Protein AF-F8PM32-F1 (afdb_monomer)

Organism: Serpula lacrymans var. lacrymans (strain S7.3) (NCBI:txid936435)

Sequence (110 aa):
LKSHRSEAGNGLNFP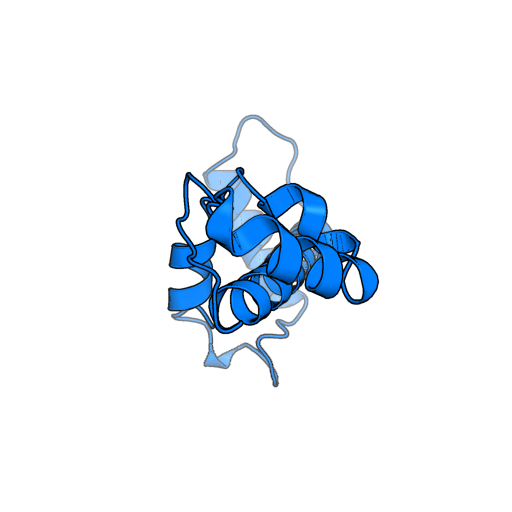KKFWTKAAVELQKIHQVSPAKEAKHCAGKWGRLRTTYQTVKALSEQSGFHWDDIGGAGITVESETVWAEYLKKNPGVKIFCNKGWTHFSAMDNLM

Mean predicted aligned error: 5.85 Å

Radius of gyration: 16.99 Å; Cα contacts (8 Å, |Δi|>4): 104; chains: 1; bounding box: 36×31×42 Å

pLDDT: mean 87.65, std 8.87, range [61.22, 96.0]

Solvent-accessible surface area (backbone atoms only — not comparable to full-atom values): 6366 Å² total; per-residue (Å²): 107,82,94,46,54,88,66,29,46,86,91,72,46,63,49,70,73,54,27,44,53,50,19,56,56,48,33,75,74,45,70,91,52,81,78,54,50,29,68,58,51,49,52,51,50,50,52,52,52,53,52,43,54,56,52,51,58,50,46,69,36,88,86,47,49,69,39,52,67,42,12,32,59,70,45,83,91,33,45,66,63,49,55,59,48,36,75,80,41,62,86,53,64,74,31,39,73,32,31,47,82,56,45,72,64,46,65,77,68,111

Nearest PDB structures (foldseek):
  5jdk-assembly1_A  TM=4.785E-01  e=2.428E+00  Schizosaccharomyces pombe 972h-
  8ea4-assembly1_X  TM=4.341E-01  e=9.730E+00  Scytonema hofmannii

Secondary structure (DSSP, 8-state):
-GGGGGGSBTTTB--HHHHHHHHHHHHHH-TTSPPPPHHHHHHHHHHHHHHHHHHHHHHTSTT---BTTTBT---GGGHHHHHHHHHH-GGGGGGSS---TTHHHHHTT-

InterPro domains:
  IPR024752 Myb/SANT-like domain [PF12776] (10-85)

Structure (mmCIF, N/CA/C/O backbone):
data_AF-F8PM32-F1
#
_entry.id   AF-F8PM32-F1
#
loop_
_atom_site.group_PDB
_atom_site.id
_atom_site.type_symbol
_atom_site.label_atom_id
_atom_site.label_alt_id
_atom_site.label_comp_id
_atom_site.label_asym_id
_atom_site.label_entity_id
_atom_site.label_seq_id
_atom_site.pdbx_PDB_ins_code
_atom_site.Cartn_x
_atom_site.Cartn_y
_atom_site.Cartn_z
_atom_site.occupancy
_atom_site.B_iso_or_equiv
_atom_site.auth_seq_id
_atom_site.auth_comp_id
_atom_site.auth_asym_id
_atom_site.auth_atom_id
_atom_site.pdbx_PDB_model_num
ATOM 1 N N . LEU A 1 1 ? -0.056 -2.793 -17.723 1.00 64.94 1 LEU A N 1
ATOM 2 C CA . LEU A 1 1 ? -0.317 -3.893 -16.758 1.00 64.94 1 LEU A CA 1
ATOM 3 C C . LEU A 1 1 ? -1.567 -4.683 -17.139 1.00 64.94 1 LEU A C 1
ATOM 5 O O . LEU A 1 1 ? -1.398 -5.843 -17.480 1.00 64.94 1 LEU A O 1
ATOM 9 N N . LYS A 1 2 ? -2.769 -4.079 -17.195 1.00 65.19 2 LYS A N 1
ATOM 10 C CA . LYS A 1 2 ? -4.012 -4.777 -17.612 1.00 65.19 2 LYS A CA 1
ATOM 11 C C . LYS A 1 2 ? -3.895 -5.507 -18.961 1.00 65.19 2 LYS A C 1
ATOM 13 O O . LYS A 1 2 ? -4.217 -6.684 -19.047 1.00 65.19 2 LYS A O 1
ATOM 18 N N . SER A 1 3 ? -3.337 -4.844 -19.975 1.00 70.75 3 SER A N 1
ATOM 19 C CA . SER A 1 3 ? -3.093 -5.407 -21.316 1.00 70.75 3 SER A CA 1
ATOM 20 C C . SER A 1 3 ? -2.033 -6.516 -21.372 1.00 70.75 3 SER A C 1
ATOM 22 O O . SER A 1 3 ? -1.958 -7.230 -22.363 1.00 70.75 3 SER A O 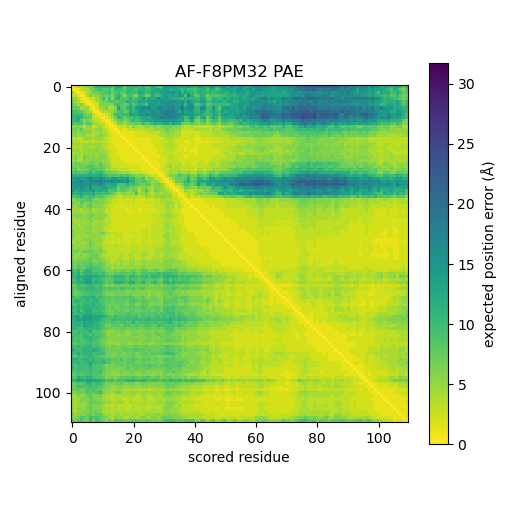1
ATOM 24 N N . HIS A 1 4 ? -1.221 -6.670 -20.323 1.00 67.56 4 HIS A N 1
ATOM 25 C CA . HIS A 1 4 ? -0.143 -7.663 -20.240 1.00 67.56 4 HIS A CA 1
ATOM 26 C C . HIS A 1 4 ? -0.430 -8.724 -19.170 1.00 67.56 4 HIS A C 1
ATOM 28 O O . HIS A 1 4 ? 0.487 -9.406 -18.720 1.00 67.56 4 HIS A O 1
ATOM 34 N N . ARG A 1 5 ? -1.693 -8.872 -18.735 1.00 62.91 5 ARG A N 1
ATOM 35 C CA . ARG A 1 5 ? -2.089 -9.873 -17.728 1.00 62.91 5 ARG A CA 1
ATOM 36 C C . ARG A 1 5 ? -1.719 -11.296 -18.164 1.00 62.91 5 ARG A C 1
ATOM 38 O O . ARG A 1 5 ? -1.317 -12.088 -17.324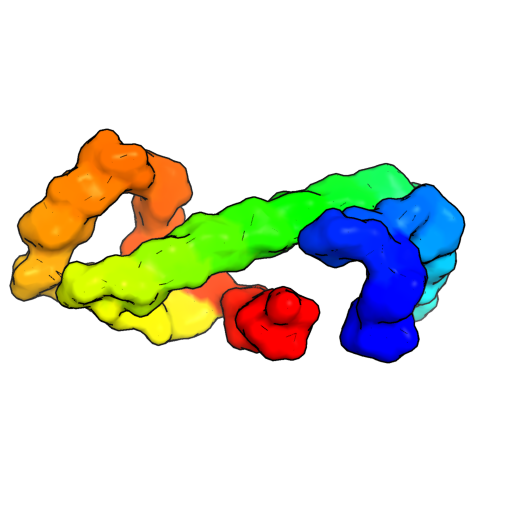 1.00 62.91 5 ARG A O 1
ATOM 45 N N . SER A 1 6 ? -1.774 -11.580 -19.467 1.00 68.25 6 SER A N 1
ATOM 46 C CA . SER A 1 6 ? -1.361 -12.852 -20.078 1.00 68.25 6 SER A CA 1
ATOM 47 C C . SER A 1 6 ? 0.148 -13.127 -20.013 1.00 68.25 6 SER A C 1
ATOM 49 O O . SER A 1 6 ? 0.563 -14.273 -20.150 1.00 68.25 6 SER A O 1
ATOM 51 N N . GLU A 1 7 ? 0.981 -12.105 -19.793 1.00 73.62 7 GLU A N 1
ATOM 52 C CA . GLU A 1 7 ? 2.432 -12.255 -19.607 1.00 73.62 7 GLU A CA 1
ATOM 53 C C . GLU A 1 7 ? 2.819 -12.506 -18.142 1.00 73.62 7 GLU A C 1
ATOM 55 O O . GLU A 1 7 ? 3.994 -12.740 -17.840 1.00 73.62 7 GLU A O 1
ATOM 60 N N . ALA A 1 8 ? 1.852 -12.423 -17.228 1.00 63.56 8 ALA A N 1
ATOM 61 C CA . ALA A 1 8 ? 2.055 -12.672 -15.814 1.00 63.56 8 ALA A CA 1
ATOM 62 C C . ALA A 1 8 ? 1.838 -14.157 -15.493 1.00 63.56 8 ALA A C 1
ATOM 64 O O . ALA A 1 8 ? 0.894 -14.774 -15.979 1.00 63.56 8 ALA A O 1
ATOM 65 N N . GLY A 1 9 ? 2.685 -14.727 -14.634 1.00 63.03 9 GLY A N 1
ATOM 66 C CA . GLY A 1 9 ? 2.384 -16.008 -13.995 1.00 63.03 9 GLY A CA 1
ATOM 67 C C . GLY A 1 9 ? 1.290 -15.868 -12.929 1.00 63.03 9 GLY A C 1
ATOM 68 O O . GLY A 1 9 ? 0.770 -14.773 -12.686 1.00 63.03 9 GLY A O 1
ATOM 69 N N . ASN A 1 10 ? 0.987 -16.970 -12.234 1.00 61.22 10 ASN A N 1
ATOM 70 C CA . ASN A 1 10 ? 0.027 -16.993 -11.125 1.00 61.22 10 ASN A CA 1
ATOM 71 C C . ASN A 1 10 ? 0.280 -15.834 -10.140 1.00 61.22 10 ASN A C 1
ATOM 73 O O . ASN A 1 10 ? 1.406 -15.624 -9.681 1.00 61.22 10 ASN A O 1
ATOM 77 N N . GLY A 1 11 ? -0.770 -15.063 -9.840 1.00 61.78 11 GLY A N 1
ATOM 78 C CA . GLY A 1 11 ? -0.719 -13.962 -8.871 1.00 61.78 11 GLY A CA 1
ATOM 79 C C . GLY A 1 11 ? -0.018 -12.678 -9.342 1.00 61.78 11 GLY A C 1
ATOM 80 O O . GLY A 1 11 ? 0.492 -11.934 -8.504 1.00 61.78 11 GLY A O 1
ATOM 81 N N . LEU A 1 12 ? 0.027 -12.399 -10.653 1.00 69.06 12 LEU A N 1
ATOM 82 C CA . LEU A 1 12 ? 0.664 -11.199 -11.231 1.00 69.06 12 LEU A CA 1
ATOM 83 C C . LEU A 1 12 ? 2.190 -11.137 -11.009 1.00 69.06 12 LEU A C 1
ATOM 85 O O . LEU A 1 12 ? 2.770 -10.068 -10.790 1.00 69.06 12 LEU A O 1
ATOM 89 N N . ASN A 1 13 ? 2.854 -12.295 -11.063 1.00 77.44 13 ASN A N 1
ATOM 90 C CA . ASN A 1 13 ? 4.314 -12.387 -11.052 1.00 77.44 13 ASN A CA 1
ATOM 91 C C . ASN A 1 13 ? 4.853 -12.261 -12.484 1.00 77.44 13 ASN A C 1
ATOM 93 O O . ASN A 1 13 ? 4.735 -13.185 -13.288 1.00 77.44 13 ASN A O 1
ATOM 97 N N . PHE A 1 14 ? 5.441 -11.109 -12.811 1.00 84.00 14 PHE A N 1
ATOM 98 C CA . PHE A 1 14 ? 5.939 -10.823 -14.158 1.00 84.00 14 PHE A CA 1
ATOM 99 C C . PHE A 1 14 ? 7.413 -11.227 -14.345 1.00 84.00 14 PHE A C 1
ATOM 101 O O . PHE A 1 14 ? 8.228 -11.008 -13.440 1.00 84.00 14 PHE A O 1
ATOM 108 N N . PRO A 1 15 ? 7.797 -11.757 -15.524 1.00 86.38 15 PRO A N 1
ATOM 109 C CA . PRO A 1 15 ? 9.174 -12.158 -15.807 1.00 86.38 15 PRO A CA 1
ATOM 110 C C . PRO A 1 15 ? 10.113 -10.950 -15.953 1.00 86.38 15 PRO A C 1
ATOM 112 O O . PRO A 1 15 ? 9.685 -9.846 -16.287 1.00 86.38 15 PRO A O 1
ATOM 115 N N . LYS A 1 16 ? 11.432 -11.158 -15.807 1.00 88.06 16 LYS A N 1
ATOM 116 C CA . LYS A 1 16 ? 12.452 -10.091 -15.944 1.00 88.06 16 LYS A CA 1
ATOM 117 C C . LYS A 1 16 ? 12.294 -9.271 -17.233 1.00 88.06 16 LYS A C 1
ATOM 119 O O . LYS A 1 16 ? 12.403 -8.051 -17.185 1.00 88.06 16 LYS A O 1
ATOM 124 N N . LYS A 1 17 ? 11.978 -9.924 -18.363 1.00 89.00 17 LYS A N 1
ATOM 125 C CA . LYS A 1 17 ? 11.756 -9.263 -19.665 1.00 89.00 17 LYS A CA 1
ATOM 126 C C . LYS A 1 17 ? 10.655 -8.198 -19.620 1.00 89.00 17 LYS A C 1
ATOM 128 O O . LYS A 1 17 ? 10.802 -7.149 -20.239 1.00 89.00 17 LYS A O 1
ATOM 133 N N . PHE A 1 18 ? 9.587 -8.445 -18.863 1.00 90.94 18 PHE A N 1
ATOM 134 C CA . PHE A 1 18 ? 8.504 -7.487 -18.675 1.00 90.94 18 PHE A CA 1
ATOM 135 C C . PHE A 1 18 ? 9.007 -6.270 -17.894 1.00 90.94 18 PHE A C 1
ATOM 137 O O . PHE A 1 18 ? 8.828 -5.136 -18.327 1.00 90.94 18 PHE A O 1
ATOM 144 N N . TRP A 1 19 ? 9.720 -6.500 -16.789 1.00 91.25 19 TRP A N 1
ATOM 145 C CA . TRP A 1 19 ? 10.257 -5.419 -15.962 1.00 91.25 19 TRP A CA 1
ATOM 146 C C . TRP A 1 19 ? 11.328 -4.585 -16.662 1.00 91.25 19 TRP A C 1
ATOM 148 O O . TRP A 1 19 ? 11.400 -3.384 -16.421 1.00 91.25 19 TRP A O 1
ATOM 158 N N . THR A 1 20 ? 12.125 -5.180 -17.554 1.00 91.69 20 THR A N 1
ATOM 159 C CA . THR A 1 20 ? 13.049 -4.429 -18.415 1.00 91.69 20 THR A CA 1
ATOM 160 C C . THR A 1 20 ? 12.292 -3.491 -19.355 1.00 91.69 20 THR A C 1
ATOM 162 O O . THR A 1 20 ? 12.655 -2.324 -19.458 1.00 91.69 20 THR A O 1
ATOM 165 N N . LYS A 1 21 ? 11.210 -3.957 -19.994 1.00 90.75 21 LYS A N 1
ATOM 166 C CA . LYS A 1 21 ? 10.357 -3.091 -20.827 1.00 90.75 21 LYS A CA 1
ATOM 167 C C . LYS A 1 21 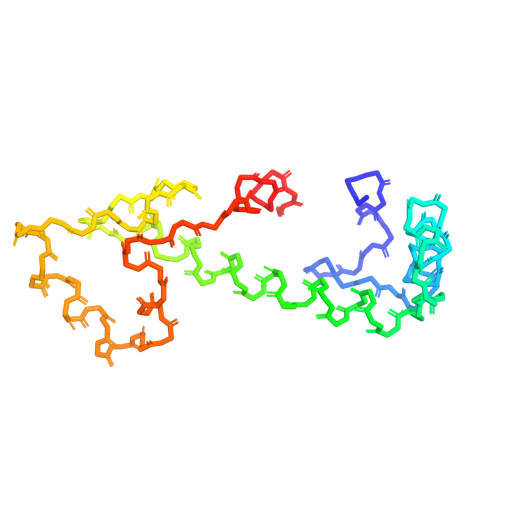? 9.701 -1.986 -19.995 1.00 90.75 21 LYS A C 1
ATOM 169 O O . LYS A 1 21 ? 9.752 -0.825 -20.379 1.00 90.75 21 LYS A O 1
ATOM 174 N N . ALA A 1 22 ? 9.159 -2.328 -18.826 1.00 90.12 22 ALA A N 1
ATOM 175 C CA . ALA A 1 22 ? 8.546 -1.360 -17.917 1.00 90.12 22 ALA A CA 1
ATOM 176 C C . ALA A 1 22 ? 9.535 -0.269 -17.470 1.00 90.12 22 ALA A C 1
ATOM 178 O O . ALA A 1 22 ? 9.173 0.901 -17.425 1.00 90.12 22 ALA A O 1
ATOM 179 N N . ALA A 1 23 ? 10.787 -0.637 -17.187 1.00 90.81 23 ALA A N 1
ATOM 180 C CA . ALA A 1 23 ? 11.863 0.298 -16.871 1.00 90.81 23 ALA A CA 1
ATOM 181 C C . ALA A 1 23 ? 12.127 1.308 -18.002 1.00 90.81 23 ALA A C 1
ATOM 183 O O . ALA A 1 23 ? 12.245 2.505 -17.740 1.00 90.81 23 ALA A O 1
ATOM 184 N N . VAL A 1 24 ? 12.177 0.835 -19.253 1.00 90.75 24 VAL A N 1
ATOM 185 C CA . VAL A 1 24 ? 12.356 1.698 -20.432 1.00 90.75 24 VAL A CA 1
ATOM 186 C C . VAL A 1 24 ? 11.188 2.672 -20.579 1.00 90.75 24 VAL A C 1
ATOM 188 O O . VAL A 1 24 ? 11.414 3.864 -20.762 1.00 90.75 24 VAL A O 1
ATOM 191 N N . GLU A 1 25 ? 9.947 2.198 -20.450 1.00 90.56 25 GLU A N 1
ATOM 192 C CA . GLU A 1 25 ? 8.765 3.067 -20.536 1.00 90.56 25 GLU A CA 1
ATOM 193 C C . GLU A 1 25 ? 8.711 4.092 -19.393 1.00 90.56 25 GLU A C 1
ATOM 195 O O . GLU A 1 25 ? 8.419 5.263 -19.626 1.00 90.56 25 GLU A O 1
ATOM 200 N N . LEU A 1 26 ? 9.063 3.694 -18.165 1.00 88.56 26 LEU A N 1
ATOM 201 C CA . LEU A 1 26 ? 9.115 4.609 -17.021 1.00 88.56 26 LEU A CA 1
ATOM 202 C C . LEU A 1 26 ? 10.150 5.723 -17.208 1.00 88.56 26 LEU A C 1
ATOM 204 O O . LEU A 1 26 ? 9.895 6.851 -16.788 1.00 88.56 26 LEU A O 1
ATOM 208 N N . GLN A 1 27 ? 11.284 5.442 -17.859 1.00 89.12 27 GLN A N 1
ATOM 209 C CA . GLN A 1 27 ? 12.298 6.464 -18.133 1.00 89.12 27 GLN A CA 1
ATOM 210 C C . GLN A 1 27 ? 11.797 7.544 -19.098 1.00 89.12 27 GLN A C 1
ATOM 212 O O . GLN A 1 27 ? 12.170 8.706 -18.951 1.00 89.12 27 GLN A O 1
ATOM 217 N N . LYS A 1 28 ? 10.923 7.192 -20.052 1.00 88.38 28 LYS A N 1
ATOM 218 C CA . LYS A 1 28 ? 10.326 8.171 -20.979 1.00 88.38 28 LYS A CA 1
ATOM 219 C C . LYS A 1 28 ? 9.483 9.213 -20.241 1.00 88.38 28 LYS A C 1
ATOM 221 O O . LYS A 1 28 ? 9.435 10.367 -20.660 1.00 88.38 28 LYS A O 1
ATOM 226 N N . ILE A 1 29 ? 8.852 8.799 -19.141 1.00 86.38 29 ILE A N 1
ATOM 227 C CA . ILE A 1 29 ? 8.003 9.640 -18.290 1.00 86.38 29 ILE A CA 1
ATOM 228 C C . ILE A 1 29 ? 8.859 10.427 -17.284 1.00 86.38 29 ILE A C 1
ATOM 230 O O . ILE A 1 29 ? 8.683 11.630 -17.120 1.00 86.38 29 ILE A O 1
ATOM 234 N N . HIS A 1 30 ? 9.810 9.766 -16.619 1.00 79.12 30 HIS A N 1
ATOM 235 C CA . HIS A 1 30 ? 10.630 10.352 -15.553 1.00 79.12 30 HIS A CA 1
ATOM 236 C C . HIS A 1 30 ? 12.058 10.668 -16.015 1.00 79.12 30 HIS A C 1
ATOM 238 O O . HIS A 1 30 ? 13.032 10.098 -15.519 1.00 79.12 30 HIS A O 1
ATOM 244 N N . GLN A 1 31 ? 12.185 11.633 -16.928 1.00 77.62 31 GLN A N 1
ATOM 245 C CA . GLN A 1 31 ? 13.463 11.992 -17.563 1.00 77.62 31 GLN A CA 1
ATOM 246 C C . GLN A 1 31 ? 14.494 12.612 -16.602 1.00 77.62 31 GLN A C 1
ATOM 248 O O . GLN A 1 31 ? 15.685 12.613 -16.891 1.00 77.62 31 GLN A O 1
ATOM 253 N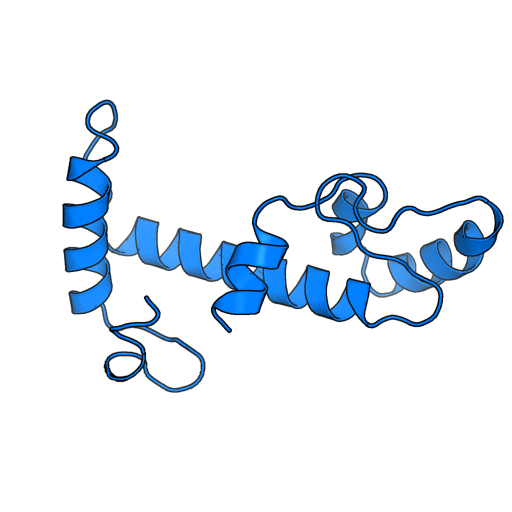 N . VAL A 1 32 ? 14.045 13.116 -15.448 1.00 74.31 32 VAL A N 1
ATOM 254 C CA . VAL A 1 32 ? 14.880 13.840 -14.471 1.00 74.31 32 VAL A CA 1
ATOM 255 C C . VAL A 1 32 ? 15.752 12.901 -13.628 1.00 74.31 32 VAL A C 1
ATOM 257 O O . VAL A 1 32 ? 16.757 13.320 -13.062 1.00 74.31 32 VAL A O 1
ATOM 260 N N . SER A 1 33 ? 15.384 11.623 -13.522 1.00 72.44 33 SER A N 1
ATOM 261 C CA . SER A 1 33 ? 16.093 10.658 -12.676 1.00 72.44 33 SER A CA 1
ATOM 262 C C . SER A 1 33 ? 16.884 9.633 -13.492 1.00 72.44 33 SER A C 1
ATOM 264 O O . SER A 1 33 ? 16.490 9.328 -14.620 1.00 72.44 33 SER A O 1
ATOM 266 N N . PRO A 1 34 ? 17.964 9.055 -12.924 1.00 77.19 34 PRO A N 1
ATOM 267 C CA . PRO A 1 34 ? 18.692 7.972 -13.571 1.00 77.19 34 PRO A CA 1
ATOM 268 C C . PRO A 1 34 ? 17.771 6.811 -13.947 1.00 77.19 34 PRO A C 1
ATOM 270 O O . PRO A 1 34 ? 16.854 6.469 -13.185 1.00 77.19 34 PRO A O 1
ATOM 273 N N . ALA A 1 35 ? 18.083 6.181 -15.084 1.00 79.31 35 ALA A N 1
ATOM 274 C CA . ALA A 1 35 ? 17.359 5.033 -15.611 1.00 79.31 35 ALA A CA 1
ATOM 275 C C . ALA A 1 35 ? 17.109 3.981 -14.529 1.00 79.31 35 ALA A C 1
ATOM 277 O O . ALA A 1 35 ? 18.029 3.446 -13.905 1.00 79.31 35 ALA A O 1
ATOM 278 N N . LYS A 1 36 ? 15.831 3.678 -14.293 1.00 84.19 36 LYS A N 1
ATOM 279 C CA . LYS A 1 36 ? 15.452 2.618 -13.361 1.00 84.19 36 LYS A CA 1
ATOM 280 C C . LYS A 1 36 ? 15.754 1.268 -13.993 1.00 84.19 36 LYS A C 1
ATOM 282 O O . LYS A 1 36 ? 15.300 0.973 -15.084 1.00 84.19 36 LYS A O 1
ATOM 287 N N . GLU A 1 37 ? 16.471 0.407 -13.282 1.00 89.31 37 GLU A N 1
ATOM 288 C CA . GLU A 1 37 ? 16.583 -1.003 -13.678 1.00 89.31 37 GLU A CA 1
ATOM 289 C C . GLU A 1 37 ? 15.294 -1.810 -13.417 1.00 89.31 37 GLU A C 1
ATOM 291 O O . GLU A 1 37 ? 14.493 -1.491 -12.531 1.00 89.31 37 GLU A O 1
ATOM 296 N N . ALA A 1 38 ? 15.162 -2.944 -14.114 1.00 88.62 38 ALA A N 1
ATOM 297 C CA . ALA A 1 38 ? 14.079 -3.915 -13.945 1.00 88.62 38 ALA A CA 1
ATOM 298 C C . ALA A 1 38 ? 13.838 -4.319 -12.475 1.00 88.62 38 ALA A C 1
ATOM 300 O O . ALA A 1 38 ? 12.691 -4.397 -12.033 1.00 88.62 38 ALA A O 1
ATOM 301 N N . LYS A 1 39 ? 14.911 -4.520 -11.692 1.00 89.94 39 LYS A N 1
ATOM 302 C CA . LYS A 1 39 ? 14.826 -4.903 -10.270 1.00 89.94 39 LYS A CA 1
ATOM 303 C C . LYS A 1 39 ? 14.108 -3.850 -9.418 1.00 89.94 39 LYS A C 1
ATOM 305 O O . LYS A 1 39 ? 13.367 -4.200 -8.503 1.00 89.94 39 LYS A O 1
ATOM 310 N N . HIS A 1 40 ? 14.273 -2.566 -9.745 1.00 90.69 40 HIS A N 1
ATOM 311 C CA . HIS A 1 40 ? 13.613 -1.475 -9.029 1.00 90.69 40 HIS A CA 1
ATOM 312 C C . HIS A 1 40 ? 12.110 -1.457 -9.313 1.00 90.69 40 HIS A C 1
ATOM 314 O O . HIS A 1 40 ? 11.316 -1.269 -8.393 1.00 90.69 40 HIS A O 1
ATOM 320 N N . CYS A 1 41 ? 11.722 -1.704 -10.568 1.00 90.75 41 CYS A N 1
ATOM 321 C CA . CYS A 1 41 ? 10.320 -1.773 -10.976 1.00 90.75 41 CYS A CA 1
ATOM 322 C C . CYS A 1 41 ? 9.617 -2.961 -10.308 1.00 90.75 41 CYS A C 1
ATOM 324 O O . CYS A 1 41 ? 8.582 -2.783 -9.668 1.00 90.75 41 CYS A O 1
ATOM 326 N N . ALA A 1 42 ? 10.237 -4.144 -10.367 1.00 90.50 42 ALA A N 1
ATOM 327 C CA . ALA A 1 42 ? 9.732 -5.350 -9.718 1.00 90.50 42 ALA A CA 1
ATOM 328 C C . ALA A 1 42 ? 9.606 -5.175 -8.195 1.00 90.50 42 ALA A C 1
ATOM 330 O O . ALA A 1 42 ? 8.570 -5.494 -7.613 1.00 90.50 42 ALA A O 1
ATOM 331 N N . GLY A 1 43 ? 10.630 -4.610 -7.547 1.00 92.31 43 GLY A N 1
ATOM 332 C CA . GLY A 1 43 ? 10.613 -4.354 -6.106 1.00 92.31 43 GLY A CA 1
ATOM 333 C C . GLY A 1 43 ? 9.540 -3.343 -5.692 1.00 92.31 43 GLY A C 1
ATOM 334 O O . GLY A 1 43 ? 8.846 -3.551 -4.697 1.00 92.31 43 GLY A O 1
ATOM 335 N N . LYS A 1 44 ? 9.354 -2.261 -6.463 1.00 92.06 44 LYS A N 1
ATOM 336 C CA . LYS A 1 44 ? 8.288 -1.280 -6.208 1.00 92.06 44 LYS A CA 1
ATOM 337 C C . LYS A 1 44 ? 6.906 -1.908 -6.382 1.00 92.06 44 LYS A C 1
ATOM 339 O O . LYS A 1 44 ? 6.064 -1.702 -5.514 1.00 92.06 44 LYS A O 1
ATOM 344 N N . TRP A 1 45 ? 6.693 -2.695 -7.437 1.00 92.50 45 TRP A N 1
ATOM 345 C CA . TRP A 1 45 ? 5.445 -3.432 -7.651 1.00 92.50 45 TRP A CA 1
ATOM 346 C C . TRP A 1 45 ? 5.137 -4.396 -6.505 1.00 92.50 45 TRP A C 1
ATOM 348 O O . TRP A 1 45 ? 4.024 -4.390 -5.991 1.00 92.50 45 TRP A O 1
ATOM 358 N N . GLY A 1 46 ? 6.135 -5.158 -6.045 1.00 92.69 46 GLY A N 1
ATOM 359 C CA . GLY A 1 46 ? 5.981 -6.051 -4.897 1.00 92.69 46 GLY A CA 1
ATOM 360 C C . GLY A 1 46 ? 5.498 -5.310 -3.649 1.00 92.69 46 GLY A C 1
ATOM 361 O O . GLY A 1 46 ? 4.516 -5.718 -3.039 1.00 92.69 46 GLY A O 1
ATOM 362 N N . ARG A 1 47 ? 6.119 -4.167 -3.325 1.00 93.69 47 ARG A N 1
ATOM 363 C CA . ARG A 1 47 ? 5.699 -3.324 -2.191 1.00 93.69 47 ARG A CA 1
ATOM 364 C C . ARG A 1 47 ? 4.281 -2.784 -2.363 1.00 93.69 47 ARG A C 1
ATOM 366 O O . ARG A 1 47 ? 3.514 -2.846 -1.413 1.00 93.69 47 ARG A O 1
ATOM 373 N N . LEU A 1 48 ? 3.926 -2.292 -3.556 1.00 94.50 48 LEU A N 1
ATOM 374 C CA . LEU A 1 48 ? 2.562 -1.831 -3.845 1.00 94.50 48 LEU A CA 1
ATOM 375 C C . LEU A 1 48 ? 1.549 -2.962 -3.630 1.00 94.50 48 LEU A C 1
ATOM 377 O O . LEU A 1 48 ? 0.538 -2.748 -2.974 1.00 94.50 48 LEU A O 1
ATOM 381 N N . ARG A 1 49 ? 1.833 -4.177 -4.115 1.00 93.00 49 ARG A N 1
ATOM 382 C CA . ARG A 1 49 ? 0.950 -5.337 -3.932 1.00 93.00 49 ARG A CA 1
ATOM 383 C C . ARG A 1 49 ? 0.797 -5.718 -2.461 1.00 93.00 49 ARG A C 1
ATOM 385 O O . ARG A 1 49 ? -0.322 -5.941 -2.018 1.00 93.00 49 ARG A O 1
ATOM 392 N N . THR A 1 50 ? 1.895 -5.762 -1.705 1.00 92.94 50 THR A N 1
ATOM 393 C CA . THR A 1 50 ? 1.845 -6.041 -0.263 1.00 92.94 50 THR A CA 1
ATOM 394 C C . THR A 1 50 ? 1.023 -4.985 0.470 1.00 92.94 50 THR A C 1
ATOM 396 O O . THR A 1 50 ? 0.139 -5.342 1.239 1.00 92.94 50 THR A O 1
ATOM 399 N N . THR A 1 51 ? 1.246 -3.695 0.192 1.00 94.81 51 THR A N 1
ATOM 400 C CA . THR A 1 51 ? 0.438 -2.619 0.779 1.00 94.81 51 THR A CA 1
ATOM 401 C C . THR A 1 51 ? -1.035 -2.743 0.397 1.00 94.81 51 THR A C 1
ATOM 403 O O . THR A 1 51 ? -1.883 -2.611 1.271 1.00 94.81 51 THR A O 1
ATOM 406 N N . TYR A 1 52 ? -1.351 -3.061 -0.861 1.00 95.25 52 TYR A N 1
ATOM 407 C CA . TYR A 1 52 ? -2.729 -3.294 -1.291 1.00 95.25 52 TYR A CA 1
ATOM 408 C C . TYR A 1 52 ? -3.387 -4.434 -0.519 1.00 95.25 52 TYR A C 1
ATOM 410 O O . TYR A 1 52 ? -4.483 -4.250 -0.016 1.00 95.25 52 TYR A O 1
ATOM 418 N N . GLN A 1 53 ? -2.718 -5.577 -0.363 1.00 94.25 53 GLN A N 1
ATOM 419 C CA . GLN A 1 53 ? -3.261 -6.700 0.407 1.00 94.25 53 GLN A CA 1
ATOM 420 C C . GLN A 1 53 ? -3.529 -6.309 1.865 1.00 94.25 53 GLN A C 1
ATOM 422 O O . GLN A 1 53 ? -4.582 -6.639 2.403 1.00 94.25 53 GLN A O 1
ATOM 427 N N . THR A 1 54 ? -2.609 -5.561 2.482 1.00 94.31 54 THR A N 1
ATOM 428 C CA . THR A 1 54 ? -2.791 -5.021 3.834 1.00 94.31 54 THR A CA 1
ATOM 429 C C . THR A 1 54 ? -4.009 -4.101 3.922 1.00 94.31 54 THR A C 1
ATOM 431 O O . THR A 1 54 ? -4.836 -4.268 4.813 1.00 94.31 54 THR A O 1
ATOM 434 N N . VAL A 1 55 ? -4.134 -3.143 3.002 1.00 94.50 55 VAL A N 1
ATOM 435 C CA . VAL A 1 55 ? -5.239 -2.177 2.994 1.00 94.50 55 VAL A CA 1
ATOM 436 C C . VAL A 1 55 ? -6.569 -2.846 2.637 1.00 94.50 55 VAL A C 1
ATOM 438 O O . VAL A 1 55 ? -7.585 -2.525 3.239 1.00 94.50 55 VAL A O 1
ATOM 441 N N . LYS A 1 56 ? -6.576 -3.822 1.723 1.00 95.06 56 LYS A N 1
ATOM 442 C CA . LYS A 1 56 ? -7.777 -4.567 1.333 1.00 95.06 56 LYS A CA 1
ATOM 443 C C . LYS A 1 56 ? -8.348 -5.343 2.517 1.00 95.06 56 LYS A C 1
ATOM 445 O O . LYS A 1 56 ? -9.513 -5.158 2.849 1.00 95.06 56 LYS A O 1
ATOM 450 N N . ALA A 1 57 ? -7.505 -6.106 3.216 1.00 93.75 57 ALA A N 1
ATOM 451 C CA . ALA A 1 57 ? -7.910 -6.827 4.422 1.00 93.75 57 ALA A CA 1
ATOM 452 C C . ALA A 1 57 ? -8.403 -5.885 5.533 1.00 93.75 57 ALA A C 1
ATOM 454 O O . ALA A 1 57 ? -9.292 -6.240 6.302 1.00 93.75 57 ALA A O 1
ATOM 455 N N . LEU A 1 58 ? -7.833 -4.679 5.618 1.00 93.38 58 LEU A N 1
ATOM 456 C CA . LEU A 1 58 ? -8.305 -3.650 6.536 1.00 93.38 58 LEU A CA 1
ATOM 457 C C . LEU A 1 58 ? -9.682 -3.102 6.126 1.00 93.38 58 LEU A C 1
ATOM 459 O O . LEU A 1 58 ? -10.549 -2.968 6.980 1.00 93.38 58 LEU A O 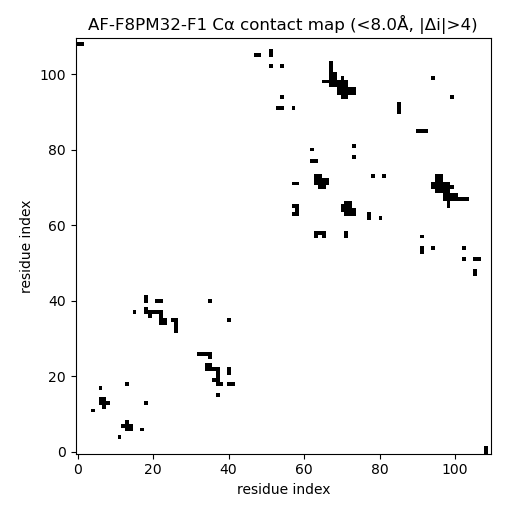1
ATOM 463 N N . SER A 1 59 ? -9.897 -2.830 4.836 1.00 92.62 59 SER A N 1
ATOM 464 C CA . SER A 1 59 ? -11.171 -2.322 4.305 1.00 92.62 59 SER A CA 1
ATOM 465 C C . SER A 1 59 ? -12.327 -3.323 4.417 1.00 92.62 59 SER A C 1
ATOM 467 O O . SER A 1 59 ? -13.486 -2.926 4.449 1.00 92.62 59 SER A O 1
ATOM 469 N N . GLU A 1 60 ? -12.017 -4.619 4.482 1.00 92.56 60 GLU A N 1
ATOM 470 C CA . GLU A 1 60 ? -12.995 -5.705 4.624 1.00 92.56 60 GLU A CA 1
ATOM 471 C C . GLU A 1 60 ? -13.309 -6.034 6.094 1.00 92.56 60 GLU A C 1
ATOM 473 O O . GLU A 1 60 ? -14.233 -6.800 6.378 1.00 92.56 60 GLU A O 1
ATOM 478 N N .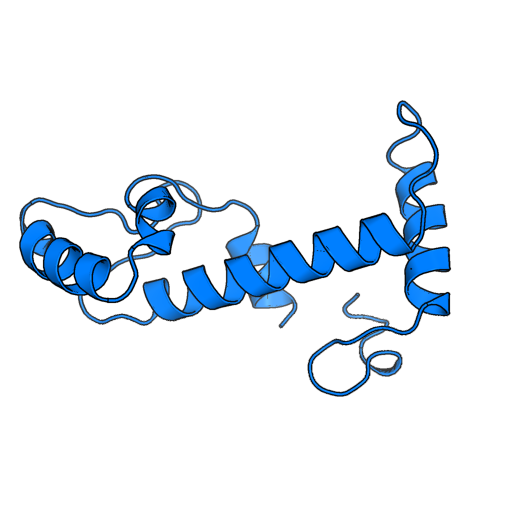 GLN A 1 61 ? -12.561 -5.466 7.045 1.00 90.00 61 GLN A N 1
ATOM 479 C CA . GLN A 1 61 ? -12.798 -5.683 8.465 1.00 90.00 61 GLN A CA 1
ATOM 480 C C . GLN A 1 61 ? -14.078 -4.967 8.905 1.00 90.00 61 GLN A C 1
ATOM 482 O O . GLN A 1 61 ? -14.201 -3.744 8.829 1.00 90.00 61 GLN A O 1
ATOM 487 N N . SER A 1 62 ? -15.020 -5.745 9.437 1.00 86.69 62 SER A N 1
ATOM 488 C CA . SER A 1 62 ? -16.275 -5.213 9.966 1.00 86.69 62 SER A CA 1
ATOM 489 C C . SER A 1 62 ? -16.022 -4.145 11.032 1.00 86.69 62 SER A C 1
ATOM 491 O O . SER A 1 62 ? -15.257 -4.363 11.973 1.00 86.69 62 SER A O 1
ATOM 493 N N . GLY A 1 63 ? -16.722 -3.018 10.909 1.00 84.25 63 GLY A N 1
ATOM 494 C CA . GLY A 1 63 ? -16.612 -1.884 11.827 1.00 84.25 63 GLY A CA 1
ATOM 495 C C . GLY A 1 63 ? -15.573 -0.837 11.425 1.00 84.25 63 GLY A C 1
ATOM 496 O O . GLY A 1 63 ? -15.468 0.172 12.116 1.00 84.25 63 GLY A O 1
ATOM 497 N N . PHE A 1 64 ? -14.846 -1.035 10.321 1.00 87.50 64 PHE A N 1
ATOM 498 C CA . PHE A 1 64 ? -14.003 -0.001 9.726 1.00 87.50 64 PHE A CA 1
ATOM 499 C C . PHE A 1 64 ? -14.599 0.524 8.425 1.00 87.50 64 PHE A C 1
ATOM 501 O O . PHE A 1 64 ? -15.340 -0.161 7.721 1.00 87.50 64 PHE A O 1
ATOM 508 N N . HIS A 1 65 ? -14.249 1.764 8.116 1.00 87.00 65 HIS A N 1
ATOM 509 C CA . HIS A 1 65 ? -14.422 2.350 6.799 1.00 87.00 65 HIS A CA 1
ATOM 510 C C . HIS A 1 65 ? -13.060 2.362 6.090 1.00 87.00 65 HIS A C 1
ATOM 512 O O . HIS A 1 65 ? -12.024 2.196 6.728 1.00 87.00 65 HIS A O 1
ATOM 518 N N . TRP A 1 66 ? -13.046 2.543 4.772 1.00 92.88 66 TRP A N 1
ATOM 519 C CA . TRP A 1 66 ? -11.825 2.885 4.054 1.00 92.88 66 TRP A CA 1
ATOM 520 C C . TRP A 1 66 ? -12.091 4.009 3.061 1.00 92.88 66 TRP A C 1
ATOM 522 O O . TRP A 1 66 ? -12.988 3.895 2.226 1.00 92.88 66 TRP A O 1
ATOM 532 N N . ASP A 1 67 ? -11.249 5.037 3.115 1.00 91.94 67 ASP A N 1
ATOM 533 C CA . ASP A 1 67 ? -11.150 6.086 2.106 1.00 91.94 67 ASP A CA 1
ATOM 534 C C . ASP A 1 67 ? -9.685 6.317 1.690 1.00 91.94 67 ASP A C 1
ATOM 536 O O . ASP A 1 67 ? -8.749 6.214 2.489 1.00 91.94 67 ASP A O 1
ATOM 540 N N . ASP A 1 68 ? -9.467 6.670 0.423 1.00 92.44 68 ASP A N 1
ATOM 541 C CA . ASP A 1 68 ? -8.124 6.831 -0.151 1.00 92.44 68 ASP A CA 1
ATOM 542 C C . ASP A 1 68 ? -7.374 8.062 0.386 1.00 92.44 68 ASP A C 1
ATOM 544 O O . ASP A 1 68 ? -6.146 8.138 0.253 1.00 92.44 68 ASP A O 1
ATOM 548 N N . ILE A 1 69 ? -8.079 8.997 1.032 1.00 92.44 69 ILE A N 1
ATOM 549 C CA . ILE A 1 69 ? -7.524 10.186 1.687 1.00 92.44 69 ILE A CA 1
ATOM 550 C C . ILE A 1 69 ? -7.446 9.960 3.201 1.00 92.44 69 ILE A C 1
ATOM 552 O O . ILE A 1 69 ? -6.381 10.138 3.800 1.00 92.44 69 ILE A O 1
ATOM 556 N N . GLY A 1 70 ? -8.559 9.547 3.811 1.00 90.56 70 GLY A N 1
ATOM 557 C CA . GLY A 1 70 ? -8.728 9.417 5.259 1.00 90.56 70 GLY A CA 1
ATOM 558 C C . GLY A 1 70 ? -8.243 8.098 5.862 1.00 90.56 70 GLY A C 1
ATOM 559 O O . GLY A 1 70 ? -8.034 8.032 7.067 1.00 90.56 70 GLY A O 1
ATOM 560 N N . GLY A 1 71 ? -8.003 7.058 5.063 1.00 94.19 71 GLY A N 1
ATOM 561 C CA . GLY A 1 71 ? -7.627 5.733 5.559 1.00 94.19 71 GLY A CA 1
ATOM 562 C C . GLY A 1 71 ? -8.792 5.046 6.258 1.00 94.19 71 GLY A C 1
ATOM 563 O O . GLY A 1 71 ? -9.915 5.093 5.762 1.00 94.19 71 GLY A O 1
ATOM 564 N N . ALA A 1 72 ? -8.529 4.413 7.404 1.00 92.62 72 ALA A N 1
ATOM 565 C CA . ALA A 1 72 ? -9.550 3.683 8.151 1.00 92.62 72 ALA A CA 1
ATOM 566 C C . ALA A 1 72 ? -10.622 4.588 8.796 1.00 92.62 72 ALA A C 1
ATOM 568 O O . ALA A 1 72 ? -11.693 4.106 9.162 1.00 92.62 72 ALA A O 1
ATOM 569 N N . GLY A 1 73 ? -10.338 5.891 8.936 1.00 89.94 73 GLY A N 1
ATOM 570 C CA . GLY A 1 73 ? -11.285 6.885 9.443 1.00 89.94 73 GLY A CA 1
ATOM 571 C C . GLY A 1 73 ? -11.764 6.575 10.860 1.00 89.94 73 GLY A C 1
ATOM 572 O O . GLY A 1 73 ? -12.959 6.654 11.135 1.00 89.94 73 GLY A O 1
ATOM 573 N N . ILE A 1 74 ? -10.842 6.176 11.742 1.00 90.75 74 ILE A N 1
ATOM 574 C CA . ILE A 1 74 ? -11.175 5.706 13.090 1.00 90.75 74 ILE A CA 1
ATOM 575 C C . ILE A 1 74 ? -11.730 6.858 13.931 1.00 90.75 74 ILE A C 1
ATOM 577 O O . ILE A 1 74 ? -11.027 7.818 14.255 1.00 90.75 74 ILE A O 1
ATOM 581 N N . THR A 1 75 ? -13.001 6.727 14.299 1.00 89.06 75 THR A N 1
ATOM 582 C CA . THR A 1 75 ? -13.721 7.595 15.236 1.00 89.06 75 THR A CA 1
ATOM 583 C C . THR A 1 75 ? -13.646 7.059 16.668 1.00 89.06 75 THR A C 1
ATOM 585 O O . THR A 1 75 ? -13.214 5.926 16.898 1.00 89.06 75 THR A O 1
ATOM 588 N N . VAL A 1 76 ? -14.142 7.841 17.633 1.00 89.31 76 VAL A N 1
ATOM 589 C CA . VAL A 1 76 ? -14.252 7.438 19.048 1.00 89.31 76 VAL A CA 1
ATOM 590 C C . VAL A 1 76 ? -15.062 6.146 19.208 1.00 89.31 76 VAL A C 1
ATOM 592 O O . VAL A 1 76 ? -14.703 5.293 20.016 1.00 89.31 76 VAL A O 1
ATOM 595 N N . GLU A 1 77 ? -16.109 5.937 18.402 1.00 87.88 77 GLU A N 1
ATOM 596 C CA . GLU A 1 77 ? -16.932 4.722 18.489 1.00 87.88 77 GLU A CA 1
ATOM 597 C C . GLU A 1 77 ? -16.193 3.459 18.012 1.00 87.88 77 GLU A C 1
ATOM 599 O O . GLU A 1 77 ? -16.494 2.354 18.461 1.00 87.88 77 GLU A O 1
ATOM 604 N N . SER A 1 78 ? -15.212 3.611 17.118 1.00 89.94 78 SER A N 1
ATOM 605 C CA . SER A 1 78 ? -14.448 2.503 16.517 1.00 89.94 78 SER A CA 1
ATOM 606 C C . S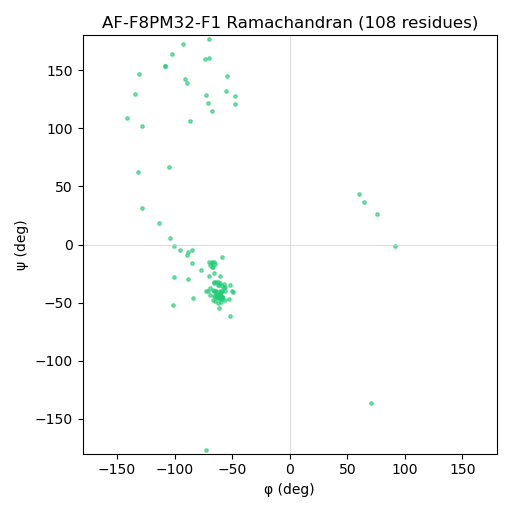ER A 1 78 ? -13.065 2.283 17.147 1.00 89.94 78 SER A C 1
ATOM 608 O O . SER A 1 78 ? -12.362 1.335 16.786 1.00 89.94 78 SER A O 1
ATOM 610 N N . GLU A 1 79 ? -12.677 3.108 18.127 1.00 91.56 79 GLU A N 1
ATOM 611 C CA . GLU A 1 79 ? -11.351 3.084 18.757 1.00 91.56 79 GLU A CA 1
ATOM 612 C C . GLU A 1 79 ? -11.037 1.737 19.424 1.00 91.56 79 GLU A C 1
ATOM 614 O O . GLU A 1 79 ? -9.932 1.206 19.290 1.00 91.56 79 GLU A O 1
ATOM 619 N N . THR A 1 80 ? -12.020 1.140 20.100 1.00 92.94 80 THR A N 1
ATOM 620 C CA . THR A 1 80 ? -11.853 -0.156 20.778 1.00 92.94 80 THR A CA 1
ATOM 621 C C . THR A 1 80 ? -11.614 -1.292 19.781 1.00 92.94 80 THR A C 1
ATOM 623 O O . THR A 1 80 ? -10.695 -2.095 19.963 1.00 92.94 80 THR A O 1
ATOM 626 N N . VAL A 1 81 ? -12.379 -1.324 18.6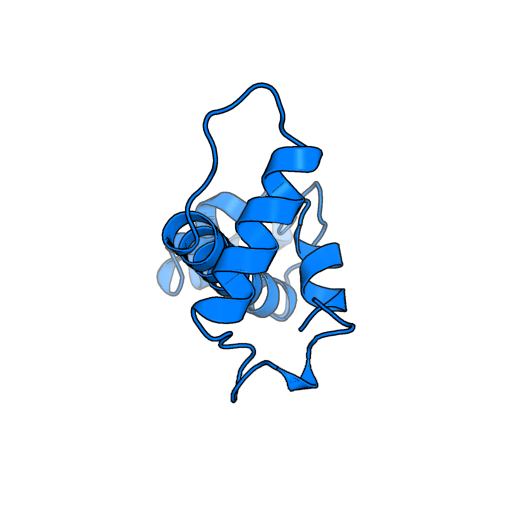84 1.00 92.31 81 VAL A N 1
ATOM 627 C CA . VAL A 1 81 ? -12.218 -2.301 17.593 1.00 92.31 81 VAL A CA 1
ATOM 628 C C . VAL A 1 81 ? -10.863 -2.116 16.907 1.00 92.31 81 VAL A C 1
ATOM 630 O O . VAL A 1 81 ? -10.164 -3.095 16.634 1.00 92.31 81 VAL A O 1
ATOM 633 N N . TRP A 1 82 ? -10.447 -0.867 16.686 1.00 94.06 82 TRP A N 1
ATOM 634 C CA . TRP A 1 82 ? -9.139 -0.534 16.125 1.00 94.06 82 TRP A CA 1
ATOM 635 C C . TRP A 1 82 ? -7.981 -0.991 17.017 1.00 94.06 82 TRP A C 1
ATOM 637 O O . TRP A 1 82 ? -7.031 -1.605 16.528 1.00 94.06 82 TRP A O 1
ATOM 647 N N . ALA A 1 83 ? -8.065 -0.758 18.329 1.00 94.12 83 ALA A N 1
ATOM 648 C CA . ALA A 1 83 ? -7.043 -1.181 19.281 1.00 94.12 83 ALA A CA 1
ATOM 649 C C . ALA A 1 83 ? -6.870 -2.711 19.303 1.00 94.12 83 ALA A C 1
ATOM 651 O O . ALA A 1 83 ? -5.741 -3.205 19.276 1.00 94.12 83 ALA A O 1
ATOM 652 N N . GLU A 1 84 ? -7.970 -3.469 19.291 1.00 94.19 84 GLU A N 1
ATOM 653 C CA . GLU A 1 84 ? -7.938 -4.935 19.186 1.00 94.19 84 GLU A CA 1
ATOM 654 C C . GLU A 1 84 ? -7.355 -5.407 17.847 1.00 94.19 84 GLU A C 1
ATOM 656 O O . GLU A 1 84 ? -6.548 -6.342 17.802 1.00 94.19 84 GLU A O 1
ATOM 661 N N . TYR A 1 85 ? -7.702 -4.735 16.749 1.00 93.75 85 TYR A N 1
ATOM 662 C CA . TYR A 1 85 ? -7.164 -5.055 15.430 1.00 93.75 85 TYR A CA 1
ATOM 663 C C . TYR A 1 85 ? -5.654 -4.790 15.340 1.00 93.75 85 TYR A C 1
ATOM 665 O O . TYR A 1 85 ? -4.914 -5.616 14.797 1.00 93.75 85 TYR A O 1
ATOM 673 N N . LEU A 1 86 ? -5.168 -3.690 15.927 1.00 94.56 86 LEU A N 1
ATOM 674 C CA . LEU A 1 86 ? -3.747 -3.334 15.958 1.00 94.56 86 LEU A CA 1
ATOM 675 C C . LEU A 1 86 ? -2.885 -4.329 16.736 1.00 94.56 86 LEU A C 1
ATOM 677 O O . LEU A 1 86 ? -1.735 -4.541 16.354 1.00 94.56 86 LEU A O 1
ATOM 681 N N . LYS A 1 87 ? -3.419 -4.969 17.785 1.00 95.31 87 LYS A N 1
ATOM 682 C CA . LYS A 1 87 ? -2.693 -6.026 18.515 1.00 95.31 87 LYS A CA 1
ATOM 683 C C . LYS A 1 87 ? -2.310 -7.187 17.595 1.00 95.31 87 LYS A C 1
ATOM 685 O O . LYS A 1 87 ? -1.242 -7.769 17.755 1.00 95.31 87 LYS A O 1
ATOM 690 N N . LYS A 1 88 ? -3.171 -7.506 16.624 1.00 93.62 88 LYS A N 1
ATOM 691 C CA . LYS A 1 88 ? -2.953 -8.576 15.638 1.00 93.62 88 LYS A CA 1
ATOM 692 C C . LYS A 1 88 ? -2.199 -8.079 14.401 1.00 93.62 88 LYS A C 1
ATOM 694 O O . LYS A 1 88 ? -1.459 -8.844 13.793 1.00 93.62 88 LYS A O 1
ATOM 699 N N . ASN A 1 89 ? -2.365 -6.803 14.048 1.00 92.75 89 ASN A N 1
ATOM 700 C CA . ASN A 1 89 ? -1.868 -6.214 12.803 1.00 92.75 89 ASN A CA 1
ATOM 701 C C . ASN A 1 89 ? -1.125 -4.883 13.042 1.00 92.75 89 ASN A C 1
ATOM 703 O O . ASN A 1 89 ? -1.530 -3.845 12.517 1.00 92.75 89 ASN A O 1
ATOM 707 N N . PRO A 1 90 ? -0.008 -4.855 13.789 1.00 92.56 90 PRO A N 1
ATOM 708 C CA . PRO A 1 90 ? 0.646 -3.597 14.172 1.00 92.56 90 PRO A CA 1
ATOM 709 C C . PRO A 1 90 ? 1.112 -2.758 12.969 1.00 92.56 90 PRO A C 1
ATOM 711 O O . PRO A 1 90 ? 1.169 -1.530 13.041 1.00 92.56 90 PRO A O 1
ATOM 714 N N . GLY A 1 91 ? 1.395 -3.408 11.834 1.00 90.12 91 GLY A N 1
ATOM 715 C CA . GLY A 1 91 ? 1.809 -2.754 10.593 1.00 90.12 91 GLY A CA 1
ATOM 716 C C . GLY A 1 91 ? 0.749 -1.849 9.954 1.00 90.12 91 GLY A C 1
ATOM 717 O O . GLY A 1 91 ? 1.112 -1.009 9.133 1.00 90.12 91 GLY A O 1
ATOM 718 N N . VAL A 1 92 ? -0.533 -1.960 10.335 1.00 93.19 92 VAL A N 1
ATOM 719 C CA . VAL A 1 92 ? -1.595 -1.113 9.760 1.00 93.19 92 VAL A CA 1
ATOM 720 C C . VAL A 1 92 ? -1.740 0.238 10.447 1.00 93.19 92 VAL A C 1
ATOM 722 O O . VAL A 1 92 ? -2.497 1.080 9.974 1.00 93.19 92 VAL A O 1
ATOM 725 N N . LYS A 1 93 ? -0.995 0.490 11.533 1.00 93.25 93 LYS A N 1
ATOM 726 C CA . LYS A 1 93 ? -1.087 1.736 12.312 1.00 93.25 93 LYS A CA 1
ATOM 727 C C . LYS A 1 93 ? -0.961 2.993 11.451 1.00 93.25 93 LYS A C 1
ATOM 729 O O . LYS A 1 93 ? -1.627 3.990 11.714 1.00 93.25 93 LYS A O 1
ATOM 734 N N . ILE A 1 94 ? -0.134 2.933 10.409 1.00 93.56 94 ILE A N 1
ATOM 735 C CA . ILE A 1 94 ? 0.084 4.046 9.480 1.00 93.56 94 ILE A CA 1
ATOM 736 C C . ILE A 1 94 ? -1.154 4.412 8.654 1.00 93.56 94 ILE A C 1
ATOM 738 O O . ILE A 1 94 ? -1.150 5.485 8.066 1.00 93.56 94 ILE A O 1
ATOM 742 N N . PHE A 1 95 ? -2.174 3.551 8.611 1.00 94.88 95 PHE A N 1
ATOM 743 C CA . PHE A 1 95 ? -3.391 3.725 7.823 1.00 94.88 95 PHE A CA 1
ATOM 744 C C . PHE A 1 95 ? -4.614 4.146 8.648 1.00 94.88 95 PHE A C 1
ATOM 746 O O . PHE A 1 95 ? -5.703 4.239 8.097 1.00 94.88 95 PHE A O 1
ATOM 753 N N . CYS A 1 96 ? -4.444 4.415 9.948 1.00 90.25 96 CYS A N 1
ATOM 754 C CA . CYS A 1 96 ? -5.534 4.814 10.848 1.00 90.25 96 CYS A CA 1
ATOM 755 C C . CYS A 1 96 ? -6.338 6.001 10.288 1.00 90.25 96 CYS A C 1
ATOM 757 O O . CYS A 1 96 ? -7.512 5.864 9.975 1.00 90.25 96 CYS A O 1
ATOM 759 N N . ASN A 1 97 ? -5.657 7.136 10.094 1.00 84.81 97 ASN A N 1
ATOM 760 C CA . ASN A 1 97 ? -6.230 8.386 9.581 1.00 84.81 97 ASN A CA 1
ATOM 761 C C . ASN A 1 97 ? -5.408 8.932 8.404 1.00 84.81 97 ASN A C 1
ATOM 763 O O . ASN A 1 97 ? -5.209 10.137 8.245 1.00 84.81 97 ASN A O 1
ATOM 767 N N . LYS A 1 98 ? -4.813 8.018 7.637 1.00 93.00 98 LYS A N 1
ATOM 768 C CA . LYS A 1 98 ? -3.998 8.339 6.472 1.00 93.00 98 LYS A CA 1
ATOM 769 C C . LYS A 1 98 ? -4.273 7.308 5.397 1.00 93.00 98 LYS A C 1
ATOM 771 O O . LYS A 1 98 ? -3.867 6.152 5.509 1.00 93.00 98 LYS A O 1
ATOM 776 N N . GLY A 1 99 ? -4.959 7.755 4.360 1.00 93.81 99 GLY A N 1
ATOM 777 C CA . GLY A 1 99 ? -5.292 6.930 3.220 1.00 93.81 99 GLY A CA 1
ATOM 778 C C . GLY A 1 99 ? -4.079 6.587 2.372 1.00 93.81 99 GLY A C 1
ATOM 779 O O . GLY A 1 99 ? -2.937 7.010 2.605 1.00 93.81 99 GLY A O 1
ATOM 780 N N . TRP A 1 100 ? -4.347 5.780 1.358 1.00 96.00 100 TRP A N 1
ATOM 781 C CA . TRP A 1 100 ? -3.358 5.382 0.382 1.00 96.00 100 TRP A CA 1
ATOM 782 C C . TRP A 1 100 ? -3.909 5.638 -1.010 1.00 96.00 100 TRP A C 1
ATOM 784 O O . TRP A 1 100 ? -4.675 4.845 -1.541 1.00 96.00 100 TRP A O 1
ATOM 794 N N . THR A 1 101 ? -3.453 6.726 -1.629 1.00 95.06 101 THR A N 1
ATOM 795 C CA . THR A 1 101 ? -3.941 7.221 -2.930 1.00 95.06 101 THR A CA 1
ATOM 796 C C . THR A 1 101 ? -3.799 6.233 -4.091 1.00 95.06 101 THR A C 1
ATOM 798 O O . THR A 1 101 ? -4.310 6.469 -5.182 1.00 95.06 101 THR A O 1
ATOM 801 N N . HIS A 1 102 ? -3.068 5.135 -3.898 1.00 94.12 102 HIS A N 1
ATOM 802 C CA . HIS A 1 102 ? -2.920 4.079 -4.893 1.00 94.12 102 HIS A CA 1
ATOM 803 C C . HIS A 1 102 ? -3.910 2.925 -4.702 1.00 94.12 102 HIS A C 1
ATOM 805 O O . HIS A 1 102 ? -3.913 2.029 -5.543 1.00 94.12 102 HIS A O 1
ATOM 811 N N . PHE A 1 103 ? -4.727 2.917 -3.642 1.00 94.06 103 PHE A N 1
ATOM 812 C CA . PHE A 1 103 ? -5.617 1.800 -3.336 1.00 94.06 103 PHE A CA 1
ATOM 813 C C . PHE A 1 103 ? -6.636 1.576 -4.450 1.00 94.06 103 PHE A C 1
ATOM 815 O O . PHE A 1 103 ? -6.608 0.502 -5.043 1.00 94.06 103 PHE A O 1
ATOM 822 N N . SER A 1 104 ? -7.416 2.589 -4.845 1.00 93.06 104 SER A N 1
ATOM 823 C CA . SER A 1 104 ? -8.370 2.458 -5.959 1.00 93.06 104 SER A CA 1
ATOM 824 C C . SER A 1 104 ? -7.707 2.010 -7.266 1.00 93.06 104 SER A C 1
ATOM 826 O O . SER A 1 104 ? -8.242 1.186 -8.009 1.00 93.06 104 SER A O 1
ATOM 828 N N . ALA A 1 105 ? -6.514 2.530 -7.571 1.00 92.38 105 ALA A N 1
ATOM 829 C CA . ALA A 1 105 ? -5.780 2.139 -8.774 1.00 92.38 105 ALA A CA 1
ATOM 830 C C . ALA A 1 105 ? -5.329 0.669 -8.719 1.00 92.38 105 ALA A C 1
ATOM 832 O O . ALA A 1 105 ? -5.384 -0.023 -9.733 1.00 92.38 105 ALA A O 1
ATOM 833 N N . MET A 1 106 ? -4.901 0.196 -7.547 1.00 92.88 106 MET A N 1
ATOM 834 C CA . MET A 1 106 ? -4.506 -1.192 -7.314 1.00 92.88 106 MET A CA 1
ATOM 835 C C . MET A 1 106 ? -5.710 -2.135 -7.275 1.00 92.88 106 MET A C 1
ATOM 837 O O . MET A 1 106 ? -5.633 -3.198 -7.877 1.00 92.88 106 MET A O 1
ATOM 841 N N . ASP A 1 107 ? -6.829 -1.742 -6.667 1.00 91.81 107 ASP A N 1
ATOM 842 C CA . ASP A 1 107 ? -8.060 -2.542 -6.617 1.00 91.81 107 ASP A CA 1
ATOM 843 C C . ASP A 1 107 ? -8.601 -2.811 -8.024 1.00 91.81 107 ASP A C 1
ATOM 845 O O . ASP A 1 107 ? -8.935 -3.932 -8.378 1.00 91.81 107 ASP A O 1
ATOM 849 N N . ASN A 1 108 ? -8.533 -1.805 -8.897 1.00 89.56 108 ASN A N 1
ATOM 850 C CA . ASN A 1 108 ? -8.872 -1.948 -10.309 1.00 89.56 108 ASN A CA 1
ATOM 851 C C . ASN A 1 108 ? -7.911 -2.846 -11.111 1.00 89.56 108 ASN A C 1
ATOM 853 O O . ASN A 1 108 ? -8.208 -3.154 -12.271 1.00 89.56 108 ASN A O 1
ATOM 857 N N . LEU A 1 109 ? -6.719 -3.154 -10.590 1.00 86.00 109 LEU A N 1
ATOM 858 C CA . LEU A 1 109 ? -5.669 -3.914 -11.279 1.00 86.00 109 LEU A CA 1
ATOM 859 C C . LEU A 1 109 ? -5.600 -5.388 -10.864 1.00 86.00 109 LEU A C 1
ATOM 861 O O . LEU A 1 109 ? -5.100 -6.188 -11.662 1.00 86.00 109 LEU A O 1
ATOM 865 N N . MET A 1 110 ? -6.014 -5.711 -9.640 1.00 84.06 110 MET A N 1
ATOM 866 C CA . MET A 1 110 ? -5.897 -7.041 -9.028 1.00 84.06 110 MET A CA 1
ATOM 867 C C . MET A 1 110 ? -7.047 -7.950 -9.473 1.00 84.06 110 MET A C 1
ATOM 869 O O . MET A 1 110 ? -6.749 -9.109 -9.861 1.00 84.06 110 MET A O 1
#

Foldseek 3Di:
DQVCCVQADPPRHHDLVVLQVVQVVVCVVVVPDPRDHSVNSNVVVVVLVVVLVVLVVLCPDPLFHQDQAQFRVDDPVCVVVVVVVCVVVVVCPCRRGGHHNCNVVVVVVD